Protein AF-A0A6N7RLM6-F1 (afdb_monomer)

Secondary structure (DSSP, 8-state):
--------EEEEHHHHHHHHHHHHHHTTSSSHHHHHT-EEE-TTT--EEEHHHHHHHHT---HHHHHHHGGGB-HHHHTT-SS---BTTTTS--SEEEEPTTS-EEEEPEEE---SS-----

Radius of gyration: 14.58 Å; Cα contacts (8 Å, |Δi|>4): 203; chains: 1; bounding box: 33×39×41 Å

Organism: NCBI:txid2690837

Structure (mmCIF, N/CA/C/O backbone):
data_AF-A0A6N7RLM6-F1
#
_entry.id   AF-A0A6N7RLM6-F1
#
loop_
_atom_site.group_PDB
_atom_site.id
_atom_site.type_symbol
_atom_site.label_atom_id
_atom_site.label_alt_id
_atom_site.label_comp_id
_atom_site.label_asym_id
_atom_site.label_entity_id
_atom_site.label_seq_id
_atom_site.pdbx_PDB_ins_code
_atom_site.Cartn_x
_atom_site.Cartn_y
_atom_site.Cartn_z
_atom_site.occupancy
_atom_site.B_iso_or_equiv
_atom_site.auth_seq_id
_atom_site.auth_comp_id
_atom_site.auth_asym_id
_atom_site.auth_atom_id
_atom_site.pdbx_PDB_model_num
ATOM 1 N N . MET A 1 1 ? -12.067 2.270 27.642 1.00 35.03 1 MET A N 1
ATOM 2 C CA . MET A 1 1 ? -11.104 1.624 26.729 1.00 35.03 1 MET A CA 1
ATOM 3 C C . MET A 1 1 ? -10.679 2.687 25.735 1.00 35.03 1 MET A C 1
ATOM 5 O O . MET A 1 1 ? -11.385 2.919 24.766 1.00 35.03 1 MET A O 1
ATOM 9 N N . THR A 1 2 ? -9.630 3.445 26.053 1.00 37.97 2 THR A N 1
ATOM 10 C CA . THR A 1 2 ? -9.059 4.419 25.120 1.00 37.97 2 THR A CA 1
ATOM 11 C C . THR A 1 2 ? -8.304 3.615 24.074 1.00 37.97 2 THR A C 1
ATOM 13 O O . THR A 1 2 ? -7.228 3.096 24.360 1.00 37.97 2 THR A O 1
ATOM 16 N N . LEU A 1 3 ? -8.909 3.429 22.900 1.00 40.75 3 LEU A N 1
ATOM 17 C CA . LEU A 1 3 ? -8.145 3.132 21.696 1.00 40.75 3 LEU A CA 1
ATOM 18 C C . LEU A 1 3 ? -7.178 4.304 21.560 1.00 40.75 3 LEU A C 1
ATOM 20 O O . LEU A 1 3 ? -7.600 5.407 21.226 1.00 40.75 3 LEU A O 1
ATOM 24 N N . SER A 1 4 ? -5.927 4.100 21.965 1.00 41.00 4 SER A N 1
ATOM 25 C CA . SER A 1 4 ? -4.852 5.025 21.649 1.00 41.00 4 SER A CA 1
ATOM 26 C C . SER A 1 4 ? -4.825 5.095 20.133 1.00 41.00 4 SER A C 1
ATOM 28 O O . SER A 1 4 ? -4.393 4.152 19.477 1.00 41.00 4 SER A O 1
ATOM 30 N N . GLU A 1 5 ? -5.406 6.153 19.580 1.00 46.72 5 GLU A N 1
ATOM 31 C CA . GLU A 1 5 ? -5.276 6.499 18.176 1.00 46.72 5 GLU A CA 1
ATOM 32 C C . GLU A 1 5 ? -3.792 6.792 17.967 1.00 46.72 5 GLU A 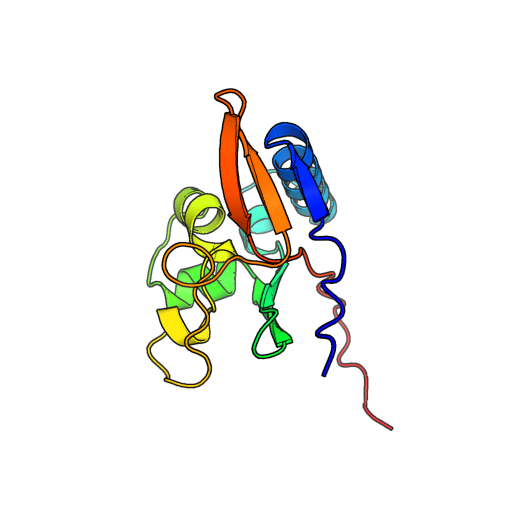C 1
ATOM 34 O O . GLU A 1 5 ? -3.326 7.911 18.178 1.00 46.72 5 GLU A O 1
ATOM 39 N N . GLU A 1 6 ? -3.019 5.750 17.660 1.00 50.03 6 GLU A N 1
ATOM 40 C CA . GLU A 1 6 ? -1.652 5.909 17.191 1.00 50.03 6 GLU A CA 1
ATOM 41 C C . GLU A 1 6 ? -1.702 6.928 16.045 1.00 50.03 6 GLU A C 1
ATOM 43 O O . GLU A 1 6 ? -2.568 6.815 15.166 1.00 50.03 6 GLU A O 1
ATOM 48 N N . PRO A 1 7 ? -0.865 7.980 16.082 1.00 51.41 7 PRO A N 1
ATOM 49 C CA . PRO A 1 7 ? -0.950 9.055 15.112 1.00 51.41 7 PRO A CA 1
ATOM 50 C C . PRO A 1 7 ? -0.763 8.455 13.722 1.00 5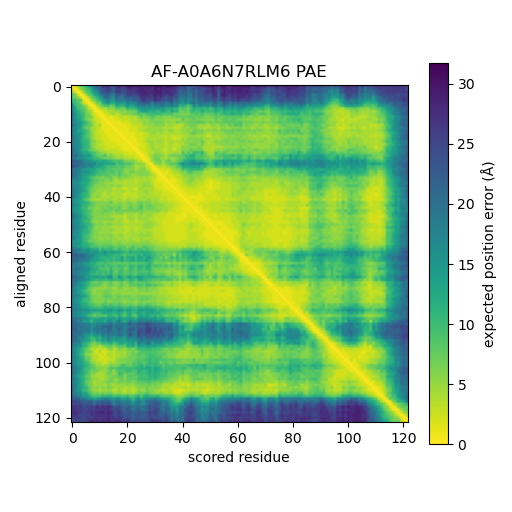1.41 7 PRO A C 1
ATOM 52 O O . PRO A 1 7 ? 0.307 7.942 13.392 1.00 51.41 7 PRO A O 1
ATOM 55 N N . ARG A 1 8 ? -1.831 8.491 12.918 1.00 64.69 8 ARG A N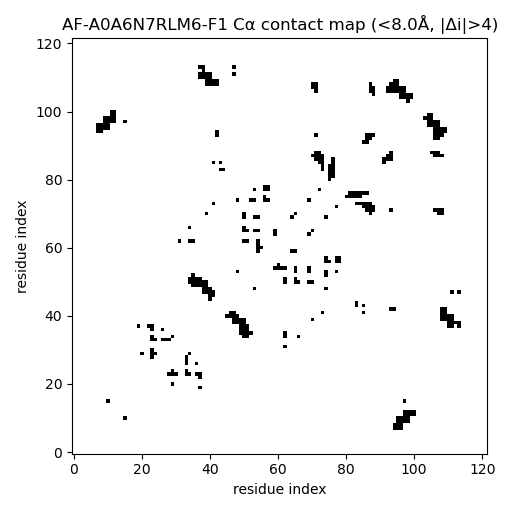 1
ATOM 56 C CA . ARG A 1 8 ? -1.797 8.007 11.538 1.00 64.69 8 ARG A CA 1
ATOM 57 C C . ARG A 1 8 ? -0.678 8.731 10.819 1.00 64.69 8 ARG A C 1
ATOM 59 O O . ARG A 1 8 ? -0.631 9.961 10.821 1.00 64.69 8 ARG A O 1
ATOM 66 N N . LYS A 1 9 ? 0.220 7.968 10.209 1.00 71.94 9 LYS A N 1
ATOM 67 C CA . LYS A 1 9 ? 1.357 8.549 9.509 1.00 71.94 9 LYS A CA 1
ATOM 68 C C . LYS A 1 9 ? 0.840 9.220 8.241 1.00 71.94 9 LYS A C 1
ATOM 70 O O . LYS A 1 9 ? 0.338 8.554 7.331 1.00 71.94 9 LYS A O 1
ATOM 75 N N . GLU A 1 10 ? 0.885 10.546 8.222 1.00 77.50 10 GLU A N 1
ATOM 76 C CA . GLU A 1 10 ? 0.511 11.344 7.060 1.00 77.50 10 GLU A CA 1
ATOM 77 C C . GLU A 1 10 ? 1.729 11.498 6.149 1.00 77.50 10 GLU A C 1
ATOM 79 O O . GLU A 1 10 ? 2.801 11.905 6.589 1.00 77.50 10 GLU A O 1
ATOM 84 N N . TYR A 1 11 ? 1.548 11.164 4.877 1.00 74.44 11 TYR A N 1
ATOM 85 C CA . TYR A 1 11 ? 2.522 11.402 3.821 1.00 74.44 11 TYR A CA 1
ATOM 86 C C . TYR A 1 11 ? 1.864 12.243 2.740 1.00 74.44 11 TYR A C 1
ATOM 88 O O . TYR A 1 11 ? 0.708 12.015 2.375 1.00 74.44 11 TYR A O 1
ATOM 96 N N . THR A 1 12 ? 2.597 13.178 2.153 1.00 81.06 12 THR A N 1
ATOM 97 C CA . THR A 1 12 ? 2.187 13.708 0.852 1.00 81.06 12 THR A CA 1
ATOM 98 C C . THR A 1 12 ? 2.281 12.607 -0.207 1.00 81.06 12 THR A C 1
ATOM 100 O O . THR A 1 12 ? 3.053 11.652 -0.081 1.00 81.06 12 THR A O 1
ATOM 103 N N . ILE A 1 13 ? 1.508 12.724 -1.289 1.00 71.88 13 ILE A N 1
ATOM 104 C CA . ILE A 1 13 ? 1.623 11.786 -2.415 1.00 71.88 13 ILE A CA 1
ATOM 105 C C . ILE A 1 13 ? 3.044 11.743 -2.992 1.00 71.88 13 ILE A C 1
ATOM 107 O O . ILE A 1 13 ? 3.466 10.700 -3.491 1.00 71.88 13 ILE A O 1
ATOM 111 N N . ASP A 1 14 ? 3.789 12.848 -2.908 1.00 73.75 14 ASP A N 1
ATOM 112 C CA . ASP A 1 14 ? 5.171 12.906 -3.373 1.00 73.75 14 ASP A CA 1
ATOM 113 C C . ASP A 1 14 ? 6.098 12.089 -2.465 1.00 73.75 14 ASP A C 1
ATOM 115 O O . ASP A 1 14 ? 6.845 11.250 -2.962 1.00 73.75 14 ASP A O 1
ATOM 119 N N . GLU A 1 15 ? 5.958 12.213 -1.141 1.00 80.19 15 GLU A N 1
ATOM 120 C CA . GLU A 1 15 ? 6.708 11.405 -0.170 1.00 80.19 15 GLU A CA 1
ATOM 121 C C . GLU A 1 15 ? 6.363 9.917 -0.260 1.00 80.19 15 GLU A C 1
ATOM 123 O O . GLU A 1 15 ? 7.259 9.074 -0.278 1.00 80.19 15 GLU A O 1
ATOM 128 N N . CYS A 1 16 ? 5.076 9.578 -0.383 1.00 76.25 16 CYS A N 1
ATOM 129 C CA . CYS A 1 16 ? 4.644 8.193 -0.556 1.00 76.25 16 CYS A CA 1
ATOM 130 C C . CYS A 1 16 ? 5.238 7.590 -1.840 1.00 76.25 16 CYS A C 1
ATOM 132 O O . CYS A 1 16 ? 5.770 6.479 -1.829 1.00 76.25 16 CYS A O 1
ATOM 134 N N . ARG A 1 17 ? 5.232 8.349 -2.945 1.00 74.62 17 ARG A N 1
ATOM 135 C CA . ARG A 1 17 ? 5.871 7.942 -4.204 1.00 74.62 17 ARG A CA 1
ATOM 136 C C . ARG A 1 17 ? 7.389 7.869 -4.096 1.00 74.62 17 ARG A C 1
ATOM 138 O O . ARG A 1 17 ? 7.983 7.008 -4.740 1.00 74.62 17 ARG A O 1
ATOM 145 N N . ALA A 1 18 ? 8.024 8.760 -3.343 1.00 78.38 18 ALA A N 1
ATOM 146 C CA . ALA A 1 18 ? 9.463 8.750 -3.130 1.00 78.38 18 ALA A CA 1
ATOM 147 C C . ALA A 1 18 ? 9.891 7.508 -2.340 1.00 78.38 18 ALA A C 1
ATOM 149 O O . ALA A 1 18 ? 10.825 6.829 -2.762 1.00 78.38 18 ALA A O 1
ATOM 150 N N . GLU A 1 19 ? 9.169 7.157 -1.273 1.00 79.25 19 GLU A N 1
ATOM 151 C CA . GLU A 1 19 ? 9.410 5.936 -0.495 1.00 79.25 19 GLU A CA 1
ATOM 152 C C . GLU A 1 19 ? 9.167 4.685 -1.349 1.00 79.25 19 GLU A C 1
ATOM 154 O O . GLU A 1 19 ? 10.016 3.798 -1.419 1.00 79.25 19 GLU A O 1
ATOM 159 N N . PHE A 1 20 ? 8.067 4.656 -2.106 1.00 77.06 20 PHE A N 1
ATOM 160 C CA . PHE A 1 20 ? 7.775 3.575 -3.046 1.00 77.06 20 PHE A CA 1
ATOM 161 C C . PHE A 1 20 ? 8.907 3.371 -4.065 1.00 77.06 20 PHE A C 1
ATOM 163 O O . PHE A 1 20 ? 9.402 2.261 -4.265 1.00 77.06 20 PHE A O 1
ATOM 170 N N . LYS A 1 21 ? 9.367 4.461 -4.693 1.00 75.50 21 LYS A N 1
ATOM 171 C CA . LYS A 1 21 ? 10.482 4.444 -5.652 1.00 75.50 21 LYS A CA 1
ATOM 172 C C . LYS A 1 21 ? 11.797 4.043 -4.993 1.00 75.50 21 LYS A C 1
ATOM 174 O O . LYS A 1 21 ? 12.589 3.345 -5.620 1.00 75.50 21 LYS A O 1
ATOM 179 N N . ARG A 1 22 ? 12.045 4.481 -3.757 1.00 80.06 22 ARG A N 1
ATOM 180 C CA . ARG A 1 22 ? 13.231 4.106 -2.984 1.00 80.06 22 ARG A CA 1
ATOM 181 C C . ARG A 1 22 ? 13.255 2.601 -2.735 1.00 80.06 22 ARG A C 1
ATOM 183 O O . ARG A 1 22 ? 14.282 1.992 -2.996 1.00 80.06 22 ARG A O 1
ATOM 190 N N . ARG A 1 23 ? 12.128 2.010 -2.329 1.00 79.62 23 ARG A N 1
ATOM 191 C CA . ARG A 1 23 ? 11.974 0.558 -2.140 1.00 79.62 23 ARG A CA 1
ATOM 192 C C . ARG A 1 23 ? 12.170 -0.212 -3.443 1.00 79.62 23 ARG A C 1
ATOM 194 O O . ARG A 1 23 ? 12.933 -1.165 -3.473 1.00 79.62 23 ARG A O 1
ATOM 201 N N . CYS A 1 24 ? 11.589 0.254 -4.548 1.00 75.12 24 CYS A N 1
ATOM 202 C CA . CYS A 1 24 ? 11.859 -0.337 -5.865 1.00 75.12 24 CYS A CA 1
ATOM 203 C C . CYS A 1 24 ? 13.361 -0.295 -6.204 1.00 75.12 24 CYS A C 1
ATOM 205 O O . CYS A 1 24 ? 13.933 -1.277 -6.665 1.00 75.12 24 CYS A O 1
ATOM 207 N N . LYS A 1 25 ? 14.023 0.839 -5.942 1.00 73.94 25 LYS A N 1
ATOM 208 C CA . LYS A 1 25 ? 15.458 1.007 -6.198 1.00 73.94 25 LYS A CA 1
ATOM 209 C C . LYS A 1 25 ? 16.329 0.118 -5.303 1.00 73.94 25 LYS A C 1
ATOM 211 O O . LYS A 1 25 ? 17.385 -0.306 -5.761 1.00 73.94 25 LYS A O 1
ATOM 216 N N . ASP A 1 26 ? 15.891 -0.170 -4.079 1.00 76.25 26 ASP A N 1
ATOM 217 C CA . ASP A 1 26 ? 16.535 -1.134 -3.178 1.00 76.25 26 ASP A CA 1
ATOM 218 C C . ASP A 1 26 ? 16.565 -2.542 -3.798 1.00 76.25 26 ASP A C 1
ATOM 220 O O . ASP A 1 26 ? 17.594 -3.209 -3.801 1.00 76.25 26 ASP A O 1
ATOM 224 N N . HIS A 1 27 ? 15.494 -2.915 -4.506 1.00 70.38 27 HIS A N 1
ATOM 225 C CA . HIS A 1 27 ? 15.419 -4.130 -5.325 1.00 70.38 27 HIS A CA 1
ATOM 226 C C . HIS A 1 27 ? 16.138 -4.028 -6.688 1.00 70.38 27 HIS A C 1
ATOM 228 O O . HIS A 1 27 ? 15.933 -4.863 -7.568 1.00 70.38 27 HIS A O 1
ATOM 234 N N . GLY A 1 28 ? 16.985 -3.016 -6.894 1.00 63.66 28 GLY A N 1
ATOM 235 C CA . GLY A 1 28 ? 17.924 -2.941 -8.015 1.00 63.66 28 GLY A CA 1
ATOM 236 C C . GLY A 1 28 ? 17.470 -2.144 -9.243 1.00 63.66 28 GLY A C 1
ATOM 237 O O . GLY A 1 28 ? 18.321 -1.814 -10.072 1.00 63.66 28 GLY A O 1
ATOM 238 N N . SER A 1 29 ? 16.188 -1.779 -9.398 1.00 71.31 29 SER A N 1
ATOM 239 C CA . SER A 1 29 ? 15.716 -0.939 -10.519 1.00 71.31 29 SER A CA 1
ATOM 240 C C . SER A 1 29 ? 14.304 -0.362 -10.335 1.00 71.31 29 SER A C 1
ATOM 242 O O . SER A 1 29 ? 13.521 -0.797 -9.507 1.00 71.31 29 SER A O 1
ATOM 244 N N . LEU A 1 30 ? 13.933 0.631 -11.151 1.00 68.88 30 LEU A N 1
ATOM 245 C CA . LEU A 1 30 ? 12.542 1.101 -11.288 1.00 68.88 30 LEU A CA 1
ATOM 246 C C . LEU A 1 30 ? 11.831 0.335 -12.418 1.00 68.88 30 LEU A C 1
ATOM 248 O O . LEU A 1 30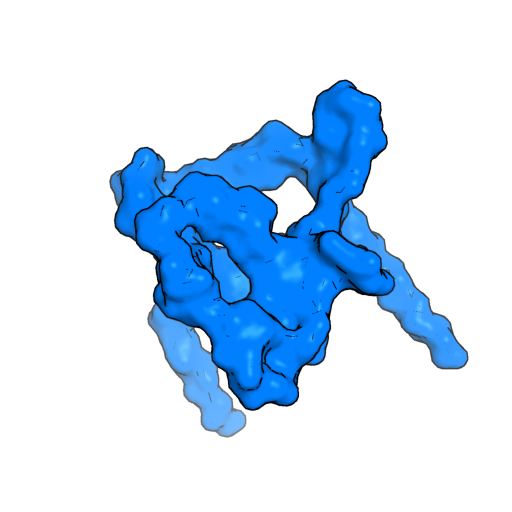 ? 11.310 0.940 -13.353 1.00 68.88 30 LEU A O 1
ATOM 252 N N . ASN A 1 31 ? 11.881 -0.997 -12.376 1.00 73.81 31 ASN A N 1
ATOM 253 C CA . ASN A 1 31 ? 11.214 -1.864 -13.347 1.00 73.81 31 ASN A CA 1
ATOM 254 C C . ASN A 1 31 ? 10.005 -2.571 -12.705 1.00 73.81 31 ASN A C 1
ATOM 256 O O . ASN A 1 31 ? 9.788 -2.497 -11.497 1.00 73.81 31 ASN A O 1
ATOM 260 N N . ILE A 1 32 ? 9.197 -3.238 -13.531 1.00 69.69 32 ILE A N 1
ATOM 261 C CA . ILE A 1 32 ? 8.001 -3.967 -13.081 1.00 69.69 32 ILE A CA 1
ATOM 262 C C . ILE A 1 32 ? 8.349 -5.061 -12.061 1.00 69.69 32 ILE A C 1
ATOM 264 O O . ILE A 1 32 ? 7.580 -5.286 -11.129 1.00 69.69 32 ILE A O 1
ATOM 268 N N . ASP A 1 33 ? 9.507 -5.698 -12.211 1.00 74.81 33 ASP A N 1
ATOM 269 C CA . ASP A 1 33 ? 9.969 -6.756 -11.315 1.00 74.81 33 ASP A CA 1
ATOM 270 C C . ASP A 1 33 ? 10.177 -6.209 -9.895 1.00 74.81 33 ASP A C 1
ATOM 272 O O . ASP A 1 33 ? 9.494 -6.619 -8.963 1.00 74.81 33 ASP A O 1
ATOM 276 N N . SER A 1 34 ? 10.974 -5.149 -9.751 1.00 78.06 34 SER A N 1
ATOM 277 C CA . SER A 1 34 ? 11.227 -4.465 -8.481 1.00 78.06 34 SER A CA 1
ATOM 278 C C . SER A 1 34 ? 9.971 -3.835 -7.866 1.00 78.06 34 SER A C 1
ATOM 280 O O . SER A 1 34 ? 9.832 -3.823 -6.646 1.00 78.06 34 SER A O 1
ATOM 282 N N . ILE A 1 35 ? 9.033 -3.339 -8.686 1.00 77.31 35 ILE A N 1
ATOM 283 C CA . ILE A 1 35 ? 7.721 -2.856 -8.214 1.00 77.31 35 ILE A CA 1
ATOM 284 C C . ILE A 1 35 ? 6.922 -4.008 -7.594 1.00 77.31 35 ILE A C 1
ATOM 286 O O . ILE A 1 35 ? 6.310 -3.840 -6.541 1.00 77.31 35 ILE A O 1
ATOM 290 N N . SER A 1 36 ? 6.953 -5.185 -8.219 1.00 80.12 36 SER A N 1
ATOM 291 C CA . SER A 1 36 ? 6.252 -6.379 -7.736 1.00 80.12 36 SER A CA 1
ATOM 292 C C . SER A 1 36 ? 6.847 -6.928 -6.438 1.00 80.12 36 SER A C 1
ATOM 294 O O . SER A 1 36 ? 6.157 -7.653 -5.729 1.00 80.12 36 SER A O 1
ATOM 296 N N . GLN A 1 37 ? 8.088 -6.564 -6.100 1.00 83.00 37 GLN A N 1
ATOM 297 C CA . GLN A 1 37 ? 8.757 -6.948 -4.852 1.00 83.00 37 GLN A CA 1
ATOM 298 C C . GLN A 1 37 ? 8.443 -6.022 -3.667 1.00 83.00 37 GLN A C 1
ATOM 300 O O . GLN A 1 37 ? 8.766 -6.362 -2.531 1.00 83.00 37 GLN A O 1
ATOM 305 N N . VAL A 1 38 ? 7.794 -4.871 -3.887 1.00 82.88 38 VAL A N 1
ATOM 306 C CA . VAL A 1 38 ? 7.452 -3.952 -2.791 1.00 82.88 38 VAL A CA 1
ATOM 307 C C . VAL A 1 38 ? 6.423 -4.607 -1.869 1.00 82.88 38 VAL A C 1
ATOM 309 O O . VAL A 1 38 ? 5.342 -4.996 -2.317 1.00 82.88 38 VAL A O 1
ATOM 312 N N . ALA A 1 39 ? 6.760 -4.710 -0.582 1.00 85.94 39 ALA A N 1
ATOM 313 C CA . ALA A 1 39 ? 5.931 -5.344 0.434 1.00 85.94 39 ALA A CA 1
ATOM 314 C C . ALA A 1 39 ? 5.112 -4.347 1.259 1.00 85.94 39 ALA A C 1
ATOM 316 O O . ALA A 1 39 ? 5.550 -3.235 1.567 1.00 85.94 39 ALA A O 1
ATOM 317 N N . PHE A 1 40 ? 3.925 -4.794 1.655 1.00 83.56 40 PHE A N 1
ATOM 318 C CA . PHE A 1 40 ? 2.969 -4.062 2.474 1.00 83.56 40 PHE A CA 1
ATOM 319 C C . PHE A 1 40 ? 2.444 -4.956 3.588 1.00 83.56 40 PHE A C 1
ATOM 321 O O . PHE A 1 40 ? 2.320 -6.170 3.419 1.00 83.56 40 PHE A O 1
ATOM 328 N N . LYS A 1 41 ? 2.110 -4.346 4.726 1.00 85.25 41 LYS A N 1
ATOM 329 C CA . LYS A 1 41 ? 1.534 -5.046 5.874 1.00 85.25 41 LYS A CA 1
ATOM 330 C C . LYS A 1 41 ? 0.067 -4.685 6.044 1.00 85.25 41 LYS A C 1
ATOM 332 O O . LYS A 1 41 ? -0.282 -3.517 6.210 1.00 85.25 41 LYS A O 1
ATOM 337 N N . CYS A 1 42 ? -0.795 -5.697 6.079 1.00 83.56 42 CYS A N 1
ATOM 338 C CA . CYS A 1 42 ? -2.181 -5.503 6.471 1.00 83.56 42 CYS A CA 1
ATOM 339 C C . CYS A 1 42 ? -2.254 -5.191 7.980 1.00 83.56 42 CYS A C 1
ATOM 341 O O . CYS A 1 42 ? -1.831 -6.022 8.784 1.00 83.56 42 CYS A O 1
ATOM 343 N N . PRO A 1 43 ? -2.830 -4.054 8.400 1.00 77.44 43 PRO A N 1
ATOM 344 C CA . PRO A 1 43 ? -2.937 -3.694 9.818 1.00 77.44 43 PRO A CA 1
ATOM 345 C C . PRO A 1 43 ? -3.927 -4.574 10.598 1.00 77.44 43 PRO A C 1
ATOM 347 O O . PRO A 1 43 ? -3.853 -4.644 11.817 1.00 77.44 43 PRO A O 1
ATOM 350 N N . ALA A 1 44 ? -4.858 -5.244 9.911 1.00 79.69 44 ALA A N 1
ATOM 351 C CA . ALA A 1 44 ? -5.924 -6.012 10.554 1.00 79.69 44 ALA A CA 1
ATOM 352 C C . ALA A 1 44 ? -5.527 -7.445 10.895 1.00 79.69 44 ALA A C 1
ATOM 354 O O . ALA A 1 44 ? -5.798 -7.922 11.989 1.00 79.69 44 ALA A O 1
ATOM 355 N N . CYS A 1 45 ? -4.911 -8.138 9.937 1.00 82.56 45 CYS A N 1
ATOM 356 C CA . CYS A 1 45 ? -4.491 -9.528 10.102 1.00 82.56 45 CYS A CA 1
ATOM 357 C C . CYS A 1 45 ? -2.972 -9.677 10.228 1.00 82.56 45 CYS A C 1
ATOM 359 O O . CYS A 1 45 ? -2.488 -10.781 10.438 1.00 82.56 45 CYS A O 1
ATOM 361 N N . GLY A 1 46 ? -2.206 -8.593 10.067 1.00 81.94 46 GLY A N 1
ATOM 362 C CA . GLY A 1 46 ? -0.746 -8.618 10.127 1.00 81.94 46 GLY A CA 1
ATOM 363 C C . GLY A 1 46 ? -0.064 -9.223 8.899 1.00 81.94 46 GLY A C 1
ATOM 364 O O . GLY A 1 46 ? 1.162 -9.185 8.840 1.00 81.94 46 GLY A O 1
ATOM 365 N N . THR A 1 47 ? -0.819 -9.745 7.923 1.00 85.94 47 THR A N 1
ATOM 366 C CA . THR A 1 47 ? -0.266 -10.381 6.718 1.00 85.94 47 THR A CA 1
ATOM 367 C C . THR A 1 47 ? 0.629 -9.406 5.966 1.00 85.94 47 THR A C 1
ATOM 369 O O . THR A 1 47 ? 0.177 -8.335 5.550 1.00 85.94 47 THR A O 1
ATOM 372 N N . VAL A 1 48 ? 1.883 -9.804 5.772 1.00 88.50 48 VAL A N 1
ATOM 373 C CA . VAL A 1 48 ? 2.830 -9.128 4.889 1.00 88.50 48 VAL A CA 1
ATOM 374 C C . VAL A 1 48 ? 2.772 -9.809 3.532 1.00 88.50 48 VAL A C 1
ATOM 376 O O . VAL A 1 48 ? 2.862 -11.030 3.450 1.00 88.50 48 VAL A O 1
ATOM 379 N N . TYR A 1 49 ? 2.596 -9.026 2.480 1.00 85.25 49 TYR A N 1
ATOM 380 C CA . TYR A 1 49 ? 2.540 -9.519 1.109 1.00 85.25 49 TYR A CA 1
ATOM 381 C C . TYR A 1 49 ? 3.152 -8.487 0.172 1.00 85.25 49 TYR A C 1
ATOM 383 O O . TYR A 1 49 ? 3.173 -7.291 0.479 1.00 85.25 49 TYR A O 1
ATOM 391 N N . THR A 1 50 ? 3.650 -8.930 -0.975 1.00 87.25 50 THR A N 1
ATOM 392 C CA . THR A 1 50 ? 4.101 -8.014 -2.017 1.00 87.25 50 THR A CA 1
ATOM 393 C C . THR A 1 50 ? 3.002 -7.635 -2.980 1.00 87.25 50 THR A C 1
ATOM 395 O O . THR A 1 50 ? 1.974 -8.301 -3.105 1.00 87.25 50 THR A O 1
ATOM 398 N N . LEU A 1 51 ? 3.244 -6.546 -3.704 1.00 81.94 51 LEU A N 1
ATOM 399 C CA . LEU A 1 51 ? 2.424 -6.172 -4.843 1.00 81.94 51 LEU A CA 1
ATOM 400 C C . LEU A 1 51 ? 2.276 -7.318 -5.846 1.00 81.94 51 LEU A C 1
ATOM 402 O O . LEU A 1 51 ? 1.172 -7.522 -6.328 1.00 81.94 51 LEU A O 1
ATOM 406 N N . GLY A 1 52 ? 3.330 -8.091 -6.119 1.00 83.88 52 GLY A N 1
ATOM 407 C CA . GLY A 1 52 ? 3.251 -9.276 -6.978 1.00 83.88 52 GLY A CA 1
ATOM 408 C C . GLY A 1 52 ? 2.255 -10.313 -6.456 1.00 83.88 52 GLY A C 1
ATOM 409 O O . GLY A 1 52 ? 1.328 -10.674 -7.170 1.00 83.88 52 GLY A O 1
ATOM 410 N N . GLU A 1 53 ? 2.367 -10.698 -5.182 1.00 85.81 53 GLU A N 1
ATOM 411 C CA . GLU A 1 53 ? 1.446 -11.661 -4.555 1.00 85.81 53 GLU A CA 1
ATOM 412 C C . GLU A 1 53 ? -0.003 -11.145 -4.567 1.00 85.81 53 GLU A C 1
ATOM 414 O O . GLU A 1 53 ? -0.950 -11.893 -4.817 1.00 85.81 53 GLU A O 1
ATOM 419 N N . TRP A 1 54 ? -0.192 -9.842 -4.344 1.00 86.50 54 TRP A N 1
ATOM 420 C CA . TRP A 1 54 ? -1.506 -9.215 -4.452 1.00 86.50 54 TRP A CA 1
ATOM 421 C C . TRP A 1 54 ? -2.037 -9.216 -5.888 1.00 86.50 54 TRP A C 1
ATOM 423 O O . TRP A 1 54 ? -3.219 -9.463 -6.100 1.00 86.50 54 TRP A O 1
ATOM 433 N N . ALA A 1 55 ? -1.177 -8.954 -6.874 1.00 84.12 55 ALA A N 1
ATOM 434 C CA . ALA A 1 55 ? -1.511 -8.950 -8.294 1.00 84.12 55 ALA A CA 1
ATOM 435 C C . ALA A 1 55 ? -1.985 -10.328 -8.762 1.00 84.12 55 ALA A C 1
ATOM 437 O O . ALA A 1 55 ? -3.003 -10.431 -9.447 1.00 84.12 55 ALA A O 1
ATOM 438 N N . GLU A 1 56 ? -1.280 -11.377 -8.333 1.00 85.94 56 GLU A N 1
ATOM 439 C CA . GLU A 1 56 ? -1.656 -12.769 -8.567 1.00 85.94 56 GLU A CA 1
ATOM 440 C C . GLU A 1 56 ? -3.016 -13.084 -7.934 1.00 85.94 56 GLU A C 1
ATOM 442 O O . GLU A 1 56 ? -3.900 -13.614 -8.605 1.00 85.94 56 GLU A O 1
ATOM 447 N N . ALA A 1 57 ? -3.232 -12.677 -6.678 1.00 85.31 57 ALA A N 1
ATOM 448 C CA . ALA A 1 57 ? -4.518 -12.838 -5.998 1.00 85.31 57 ALA A CA 1
ATOM 449 C C . ALA A 1 57 ? -5.662 -12.054 -6.670 1.00 85.31 57 ALA A C 1
ATOM 451 O O . ALA A 1 57 ? -6.804 -12.509 -6.668 1.00 85.31 57 ALA A O 1
ATOM 452 N N . ALA A 1 58 ? -5.363 -10.889 -7.248 1.00 83.00 58 ALA A N 1
ATOM 453 C CA . ALA A 1 58 ? -6.309 -10.042 -7.972 1.00 83.00 58 ALA A CA 1
ATOM 454 C C . ALA A 1 58 ? -6.565 -10.499 -9.416 1.00 83.00 58 ALA A C 1
ATOM 456 O O . ALA A 1 58 ? -7.439 -9.938 -10.081 1.00 83.00 58 ALA A O 1
ATOM 457 N N . GLY A 1 59 ? -5.777 -11.447 -9.937 1.00 83.75 59 GLY A N 1
ATOM 458 C CA . GLY A 1 59 ? -5.789 -11.808 -11.355 1.00 83.75 59 GLY A CA 1
ATOM 459 C C . GLY A 1 59 ? -5.449 -10.629 -12.277 1.00 83.75 59 GLY A C 1
ATOM 460 O O . GLY A 1 59 ? -6.034 -10.504 -13.351 1.00 83.75 59 GLY A O 1
ATOM 461 N N . CYS A 1 60 ? -4.566 -9.724 -11.841 1.00 78.50 60 CYS A N 1
ATOM 462 C CA . CYS A 1 60 ? -4.202 -8.508 -12.569 1.00 78.50 60 CYS A CA 1
ATOM 463 C C . CYS A 1 60 ? -2.716 -8.502 -12.944 1.00 78.50 60 CYS A C 1
ATOM 465 O O . CYS A 1 60 ? -1.863 -8.355 -12.081 1.00 78.50 60 CYS A O 1
ATOM 467 N N . ASP A 1 61 ? -2.385 -8.505 -14.236 1.00 70.88 61 ASP A N 1
ATOM 468 C CA . ASP A 1 61 ? -0.984 -8.505 -14.702 1.00 70.88 61 ASP A CA 1
ATOM 469 C C . ASP A 1 61 ? -0.301 -7.121 -14.659 1.00 70.88 61 ASP A C 1
ATOM 471 O O . ASP A 1 61 ? 0.886 -6.973 -14.957 1.00 70.88 61 ASP A O 1
ATOM 475 N N . LYS A 1 62 ? -1.052 -6.056 -14.347 1.00 68.62 62 LYS A N 1
ATOM 476 C CA . LYS A 1 62 ? -0.567 -4.669 -14.431 1.00 68.62 62 LYS A CA 1
ATOM 477 C C . LYS A 1 62 ? -0.129 -4.147 -13.071 1.00 68.62 62 LYS A C 1
ATOM 479 O O . LYS A 1 62 ? -0.934 -3.621 -12.307 1.00 68.62 62 LYS A O 1
ATOM 484 N N . THR A 1 63 ? 1.179 -4.126 -12.850 1.00 64.50 63 THR A N 1
ATOM 485 C CA . THR A 1 63 ? 1.836 -3.536 -11.669 1.00 64.50 63 THR A CA 1
ATOM 486 C C . THR A 1 63 ? 1.433 -2.089 -11.385 1.00 64.50 63 THR A C 1
ATOM 488 O O . THR A 1 63 ? 1.395 -1.673 -10.234 1.00 64.50 63 THR A O 1
ATOM 491 N N . GLY A 1 64 ? 1.094 -1.305 -12.414 1.00 63.81 64 GLY A N 1
ATOM 492 C CA . GLY A 1 64 ? 0.588 0.059 -12.232 1.00 63.81 64 GLY A CA 1
ATOM 493 C C . GLY A 1 64 ? -0.799 0.118 -11.583 1.00 63.81 64 GLY A C 1
ATOM 494 O O . GLY A 1 64 ? -1.060 1.025 -10.802 1.00 63.81 64 GLY A O 1
ATOM 495 N N . VAL A 1 65 ? -1.674 -0.849 -11.869 1.00 67.12 65 VAL A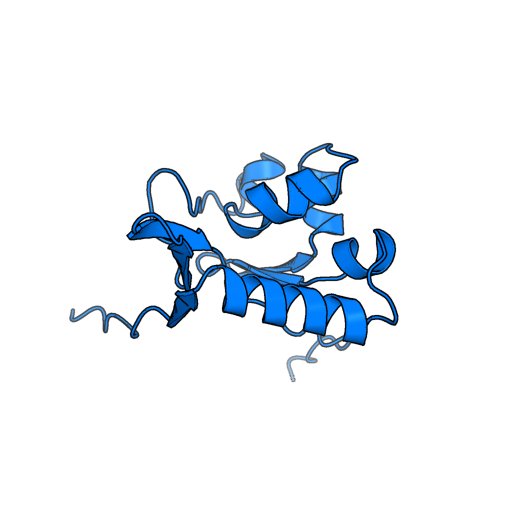 N 1
ATOM 496 C CA . VAL A 1 65 ? -2.980 -0.982 -11.197 1.00 67.12 65 VAL A CA 1
ATOM 497 C C . VAL A 1 65 ? -2.754 -1.478 -9.774 1.00 67.12 65 VAL A C 1
ATOM 499 O O . VAL A 1 65 ? -3.241 -0.891 -8.821 1.00 67.12 65 VAL A O 1
ATOM 502 N N . VAL A 1 66 ? -1.889 -2.477 -9.627 1.00 66.12 66 VAL A N 1
ATOM 503 C CA . VAL A 1 66 ? -1.493 -3.064 -8.345 1.00 66.12 66 VAL A CA 1
ATOM 504 C C . VAL A 1 66 ? -0.879 -2.033 -7.390 1.00 66.12 66 VAL A C 1
ATOM 506 O O . VAL A 1 66 ? -1.178 -2.050 -6.207 1.00 66.12 66 VAL A O 1
ATOM 509 N N . ALA A 1 67 ? -0.063 -1.093 -7.866 1.00 65.25 67 ALA A N 1
ATOM 510 C CA . ALA A 1 67 ? 0.512 -0.055 -7.010 1.00 65.25 67 ALA A CA 1
ATOM 511 C C . ALA A 1 67 ? -0.512 1.008 -6.564 1.00 65.25 67 ALA A C 1
ATOM 513 O O . ALA A 1 67 ? -0.301 1.652 -5.540 1.00 65.25 67 ALA A O 1
ATOM 514 N N . ASN A 1 68 ? -1.596 1.208 -7.324 1.00 65.56 68 ASN A N 1
ATOM 515 C CA . ASN A 1 68 ? -2.647 2.171 -6.982 1.00 65.56 68 ASN A CA 1
ATOM 516 C C . ASN A 1 68 ? -3.759 1.541 -6.126 1.00 65.56 68 ASN A C 1
ATOM 518 O O . ASN A 1 68 ? -4.201 2.165 -5.167 1.00 65.56 68 ASN A O 1
ATOM 522 N N . ASP A 1 69 ? -4.175 0.311 -6.436 1.00 66.56 69 ASP A N 1
ATOM 523 C CA . ASP A 1 69 ? -5.268 -0.399 -5.758 1.00 66.56 69 ASP A CA 1
ATOM 524 C C . ASP A 1 69 ? -4.771 -1.407 -4.708 1.00 66.56 69 ASP A C 1
ATOM 526 O O . ASP A 1 69 ? -5.396 -1.599 -3.666 1.00 66.56 69 ASP A O 1
ATOM 530 N N . GLY A 1 70 ? -3.620 -2.038 -4.926 1.00 66.19 70 GLY A N 1
ATOM 531 C CA . GLY A 1 70 ? -3.134 -3.158 -4.116 1.00 66.19 70 GLY A CA 1
ATOM 532 C C . GLY A 1 70 ? -2.791 -2.883 -2.652 1.00 66.19 70 GLY A C 1
ATOM 533 O O . GLY A 1 70 ? -3.167 -3.686 -1.792 1.00 66.19 70 GLY A O 1
ATOM 534 N N . PRO A 1 71 ? -2.162 -1.751 -2.290 1.00 71.19 71 PRO A N 1
ATOM 535 C CA . PRO A 1 71 ? -1.891 -1.443 -0.889 1.00 71.19 71 PRO A CA 1
ATOM 536 C C . PRO A 1 71 ? -3.107 -0.826 -0.173 1.00 71.19 71 PRO A C 1
ATOM 538 O O . PRO A 1 71 ? -3.004 -0.395 0.974 1.00 71.19 71 PRO A O 1
ATOM 541 N N . THR A 1 72 ? -4.265 -0.773 -0.840 1.00 75.19 72 THR A N 1
ATOM 542 C CA . THR A 1 72 ? -5.524 -0.261 -0.281 1.00 75.19 72 THR A CA 1
ATOM 543 C C . THR A 1 72 ? -6.455 -1.391 0.173 1.00 75.19 72 THR A C 1
ATOM 545 O O . THR A 1 72 ? -7.483 -1.140 0.790 1.00 75.19 72 THR A O 1
ATOM 548 N N . SER A 1 73 ? -6.132 -2.661 -0.088 1.00 77.19 73 SER A N 1
ATOM 549 C CA . SER A 1 73 ? -6.998 -3.802 0.250 1.00 77.19 73 SER A CA 1
ATOM 550 C C . SER A 1 73 ? -6.189 -5.025 0.662 1.00 77.19 73 SER A C 1
ATOM 552 O O . SER A 1 73 ? -5.183 -5.334 0.032 1.00 77.19 73 SER A O 1
ATOM 554 N N . CYS A 1 74 ? -6.650 -5.765 1.677 1.00 83.38 74 CYS A N 1
ATOM 555 C CA . CYS A 1 74 ? -5.987 -7.002 2.092 1.00 83.38 74 CYS A CA 1
ATOM 556 C C . CYS A 1 74 ? -5.968 -8.044 0.963 1.00 83.38 74 CYS A C 1
ATOM 558 O O . CYS A 1 74 ? -6.986 -8.283 0.314 1.00 83.38 74 CYS A O 1
ATOM 560 N N . ILE A 1 75 ? -4.833 -8.727 0.784 1.00 84.50 75 ILE A N 1
ATOM 561 C CA . ILE A 1 75 ? -4.682 -9.818 -0.189 1.00 84.50 75 ILE A CA 1
ATOM 562 C C . ILE A 1 75 ? -5.736 -10.926 -0.012 1.00 84.50 75 ILE A C 1
ATOM 564 O O . ILE A 1 75 ? -6.232 -11.463 -0.993 1.00 84.50 75 ILE A O 1
ATOM 568 N N . HIS A 1 76 ? -6.141 -11.239 1.221 1.00 85.31 76 HIS A N 1
ATOM 569 C CA . HIS A 1 76 ? -7.141 -12.274 1.521 1.00 85.31 76 HIS A CA 1
ATOM 570 C C . HIS A 1 76 ? -8.556 -11.907 1.062 1.00 85.31 76 HIS A C 1
ATOM 572 O O . HIS A 1 76 ? -9.293 -12.760 0.565 1.00 85.31 76 HIS A O 1
ATOM 578 N N . ARG A 1 77 ? -8.908 -10.623 1.171 1.00 83.88 77 ARG A N 1
ATOM 579 C CA . ARG A 1 77 ? -10.154 -10.067 0.639 1.00 83.88 77 ARG A CA 1
ATOM 580 C C . ARG A 1 77 ? -10.196 -10.206 -0.872 1.00 83.88 77 ARG A C 1
ATOM 582 O O . ARG A 1 77 ? -11.187 -10.663 -1.427 1.00 83.88 77 ARG A O 1
ATOM 589 N N . VAL A 1 78 ? -9.108 -9.810 -1.522 1.00 83.50 78 VAL A N 1
ATOM 590 C CA . VAL A 1 78 ? -8.999 -9.825 -2.982 1.00 83.50 78 VAL A CA 1
ATOM 591 C C . VAL A 1 78 ? -8.979 -11.255 -3.518 1.00 83.50 78 VAL A C 1
ATOM 593 O O . VAL A 1 78 ? -9.702 -11.555 -4.460 1.00 83.50 78 VAL A O 1
ATOM 596 N N . ALA A 1 79 ? -8.271 -12.159 -2.840 1.00 84.88 79 ALA A N 1
ATOM 597 C CA . ALA A 1 79 ? -8.296 -13.591 -3.124 1.00 84.88 79 ALA A CA 1
ATOM 598 C C . ALA A 1 79 ? -9.658 -14.257 -2.835 1.00 84.88 79 ALA A C 1
ATOM 600 O O . ALA A 1 79 ? -9.840 -15.430 -3.154 1.00 84.88 79 ALA A O 1
ATOM 601 N N . GLY A 1 80 ? -10.596 -13.567 -2.171 1.00 83.06 80 GLY A N 1
ATOM 602 C CA . GLY A 1 80 ? -11.903 -14.117 -1.806 1.00 83.06 80 GLY A CA 1
ATOM 603 C C . GLY A 1 80 ? -11.832 -15.312 -0.850 1.00 83.06 80 GLY A C 1
ATOM 604 O O . GLY A 1 80 ? -12.770 -16.102 -0.788 1.00 83.06 80 GLY A O 1
ATOM 605 N N . ASN A 1 81 ? -10.730 -15.470 -0.110 1.00 83.19 81 ASN A N 1
ATOM 606 C CA . ASN A 1 81 ? -10.492 -16.655 0.719 1.00 83.19 81 ASN A CA 1
ATOM 607 C C . ASN A 1 81 ? -11.084 -16.545 2.140 1.00 83.19 81 ASN A C 1
ATOM 609 O O . ASN A 1 81 ? -11.009 -17.495 2.914 1.00 83.19 81 ASN A O 1
ATOM 613 N N . GLY A 1 82 ? -11.664 -15.390 2.489 1.00 74.81 82 GLY A N 1
ATOM 614 C CA . GLY A 1 82 ? -12.376 -15.164 3.751 1.00 74.81 82 GLY A CA 1
ATOM 615 C C . GLY A 1 82 ? -11.496 -15.003 4.997 1.00 74.81 82 GLY A C 1
ATOM 616 O O . GLY A 1 82 ? -12.039 -14.870 6.089 1.00 74.81 82 GLY A O 1
ATOM 617 N N . LEU A 1 83 ? -10.162 -14.989 4.867 1.00 80.56 83 LEU A N 1
ATOM 618 C CA . LEU A 1 83 ? -9.246 -14.927 6.018 1.00 80.56 83 LEU A CA 1
ATOM 619 C C . LEU A 1 83 ? -9.099 -13.519 6.619 1.00 80.56 83 LEU A C 1
ATOM 621 O O . LEU A 1 83 ? -8.831 -13.376 7.809 1.00 80.56 83 LEU A O 1
ATOM 625 N N . CYS A 1 84 ? -9.255 -12.470 5.813 1.00 81.50 84 CYS A N 1
ATOM 626 C CA . CYS A 1 84 ? -9.258 -11.082 6.272 1.00 81.50 84 CYS A CA 1
ATOM 627 C C . CYS A 1 84 ? -9.996 -10.205 5.258 1.00 81.50 84 CYS A C 1
ATOM 629 O O . CYS A 1 84 ? -9.596 -10.145 4.097 1.00 81.50 84 CYS A O 1
ATOM 631 N N . ASP A 1 85 ? -11.044 -9.506 5.704 1.00 72.25 85 ASP A N 1
ATOM 632 C CA . ASP A 1 85 ? -11.852 -8.613 4.858 1.00 72.25 85 ASP A CA 1
ATOM 633 C C . ASP A 1 85 ? -11.481 -7.124 5.014 1.00 72.25 85 ASP A C 1
ATOM 635 O O . ASP A 1 85 ? -12.226 -6.234 4.610 1.00 72.25 85 ASP A O 1
ATOM 639 N N . TRP A 1 86 ? -10.319 -6.803 5.589 1.00 70.25 86 TRP A N 1
ATOM 640 C CA . TRP A 1 86 ? -9.936 -5.403 5.787 1.00 70.25 86 TRP A CA 1
ATOM 641 C C . TRP A 1 86 ? -9.756 -4.662 4.451 1.00 70.25 86 TRP A C 1
ATOM 643 O O . TRP A 1 86 ? -8.911 -5.028 3.627 1.00 70.25 86 TRP A O 1
ATOM 653 N N . VAL A 1 87 ? -10.522 -3.583 4.254 1.00 58.41 87 VAL A N 1
ATOM 654 C CA . VAL A 1 87 ? -10.446 -2.690 3.086 1.00 58.41 87 VAL A CA 1
ATOM 655 C C . VAL A 1 87 ? -10.064 -1.287 3.525 1.00 58.41 87 VAL A C 1
ATOM 657 O O . VAL A 1 87 ? -10.830 -0.593 4.189 1.00 58.41 87 VAL A O 1
ATOM 660 N N . ALA A 1 88 ? -8.884 -0.858 3.098 1.00 57.22 88 ALA A N 1
ATOM 661 C CA . ALA A 1 88 ? -8.417 0.514 3.185 1.00 57.22 88 ALA A CA 1
ATOM 662 C C . ALA A 1 88 ? -8.703 1.283 1.887 1.00 57.22 88 ALA A C 1
ATOM 664 O O . ALA A 1 88 ? -7.780 1.825 1.306 1.00 57.22 88 ALA A O 1
ATOM 665 N N . CYS A 1 89 ? -9.968 1.347 1.457 1.00 49.69 89 CYS A N 1
ATOM 666 C CA . CYS A 1 89 ? -10.563 2.462 0.688 1.00 49.69 89 CYS A CA 1
ATOM 667 C C . CYS A 1 89 ? -12.067 2.229 0.418 1.00 49.69 89 CYS A C 1
ATOM 669 O O . CYS A 1 89 ? -12.532 2.272 -0.717 1.00 49.69 89 CYS A O 1
ATOM 671 N N . GLY A 1 90 ? -12.863 1.995 1.469 1.00 45.84 90 GLY A N 1
ATOM 672 C CA . GLY A 1 90 ? -14.326 1.935 1.309 1.00 45.84 90 GLY A CA 1
ATOM 673 C C . GLY A 1 90 ? -15.155 1.929 2.592 1.00 45.84 90 GLY A C 1
ATOM 674 O O . GLY A 1 90 ? -16.247 2.486 2.595 1.00 45.84 90 GLY A O 1
ATOM 675 N N . LEU A 1 91 ? -14.650 1.362 3.693 1.00 45.56 91 LEU A N 1
ATOM 676 C CA . LEU A 1 91 ? -15.365 1.342 4.984 1.00 45.56 91 LEU A CA 1
ATOM 677 C C . LEU A 1 91 ? -14.466 1.657 6.194 1.00 45.56 91 LEU A C 1
ATOM 679 O O . LEU A 1 91 ? -14.974 2.154 7.193 1.00 45.56 91 LEU A O 1
ATOM 683 N N . PHE A 1 92 ? -13.143 1.446 6.099 1.00 50.97 92 PHE A N 1
ATOM 684 C CA . PHE A 1 92 ? -12.186 1.747 7.171 1.00 50.97 92 PHE A CA 1
ATOM 685 C C . PHE A 1 92 ? -10.912 2.420 6.642 1.00 50.97 92 PHE A C 1
ATOM 687 O O . PHE A 1 92 ? -10.430 2.129 5.548 1.00 50.97 92 PHE A O 1
ATOM 694 N N . CYS A 1 93 ? -10.374 3.358 7.422 1.00 61.88 93 CYS A N 1
ATOM 695 C CA . CYS A 1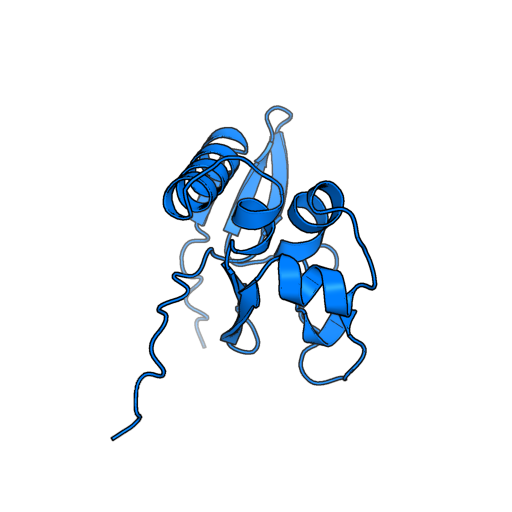 93 ? -9.149 4.085 7.103 1.00 61.88 93 CYS A CA 1
ATOM 696 C C . CYS A 1 93 ? -7.925 3.215 7.431 1.00 61.88 93 CYS A C 1
ATOM 698 O O . CYS A 1 93 ? -7.761 2.796 8.575 1.00 61.88 93 CYS A O 1
ATOM 700 N N . GLY A 1 94 ? -7.050 2.972 6.452 1.00 65.75 94 GLY A N 1
ATOM 701 C CA . GLY A 1 94 ? -5.710 2.431 6.701 1.00 65.75 94 GLY A CA 1
ATOM 702 C C . GLY A 1 94 ? -4.870 3.332 7.630 1.00 65.75 94 GLY A C 1
ATOM 703 O O . GLY A 1 94 ? -5.180 4.520 7.778 1.00 65.75 94 GLY A O 1
ATOM 704 N N . PRO A 1 95 ? -3.814 2.785 8.263 1.00 71.62 95 PRO A N 1
ATOM 705 C CA . PRO A 1 95 ? -2.958 3.503 9.216 1.00 71.62 95 PRO A CA 1
ATOM 706 C C . PRO A 1 95 ? -2.162 4.638 8.560 1.00 71.62 95 PRO A C 1
ATOM 708 O O . PRO A 1 95 ? -1.776 5.594 9.235 1.00 71.62 95 PRO A O 1
ATOM 711 N N . VAL A 1 96 ? -1.959 4.565 7.240 1.00 77.06 96 VAL A N 1
ATOM 712 C CA . VAL A 1 96 ? -1.282 5.592 6.449 1.00 77.06 96 VAL A CA 1
ATOM 713 C C . VAL A 1 96 ? -2.306 6.435 5.706 1.00 77.06 96 VAL A C 1
ATOM 715 O O . VAL A 1 96 ? -3.236 5.914 5.084 1.00 77.06 96 VAL A O 1
ATOM 718 N N . THR A 1 97 ? -2.118 7.752 5.743 1.00 80.44 97 THR A N 1
ATOM 719 C CA . THR A 1 97 ? -2.932 8.700 4.977 1.00 80.44 97 THR A CA 1
ATOM 720 C C . THR A 1 97 ? -2.061 9.432 3.966 1.00 80.44 97 THR A C 1
ATOM 722 O O . THR A 1 97 ? -1.076 10.066 4.330 1.00 80.44 97 THR A O 1
ATOM 725 N N . ILE A 1 98 ? -2.435 9.343 2.692 1.00 77.44 98 ILE A N 1
ATOM 726 C CA . ILE A 1 98 ? -1.780 10.014 1.572 1.00 77.44 98 ILE A CA 1
ATOM 727 C C . ILE A 1 98 ? -2.555 11.290 1.250 1.00 77.44 98 ILE A C 1
ATOM 729 O O . ILE A 1 98 ? -3.733 11.227 0.890 1.00 77.44 98 ILE A O 1
ATOM 733 N N . VAL A 1 99 ? -1.897 12.442 1.358 1.00 81.00 99 VAL A N 1
ATOM 734 C CA . VAL A 1 99 ? -2.461 13.752 1.019 1.00 81.00 99 VAL A CA 1
ATOM 735 C C . VAL A 1 99 ? -2.109 14.106 -0.425 1.00 81.00 99 VAL A C 1
ATOM 737 O O . VAL A 1 99 ? -0.938 14.199 -0.804 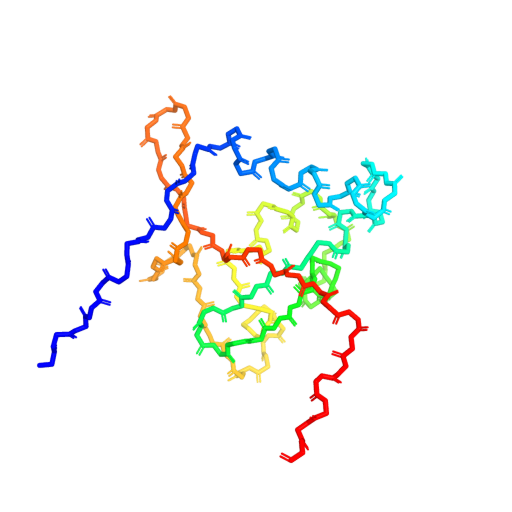1.00 81.00 99 VAL A O 1
ATOM 740 N N . HIS A 1 100 ? -3.137 14.302 -1.242 1.00 78.94 100 HIS A N 1
ATOM 741 C CA . HIS A 1 100 ? -3.034 14.684 -2.647 1.00 78.94 100 HIS A CA 1
ATOM 742 C C . HIS A 1 100 ? -2.899 16.207 -2.799 1.00 78.94 100 HIS A C 1
ATOM 744 O O . HIS A 1 100 ? -3.378 16.958 -1.949 1.00 78.94 100 HIS A O 1
ATOM 750 N N . PRO A 1 101 ? -2.315 16.706 -3.904 1.00 75.31 101 PRO A N 1
ATOM 751 C CA . PRO A 1 101 ? -2.115 18.142 -4.136 1.00 75.31 101 PRO A CA 1
ATOM 752 C C . PRO A 1 101 ? -3.419 18.949 -4.232 1.00 75.31 101 PRO A C 1
ATOM 754 O O . PRO A 1 101 ? -3.406 20.161 -4.055 1.00 75.31 101 PRO A O 1
ATOM 757 N N . ASN A 1 102 ? -4.549 18.289 -4.494 1.00 78.69 102 ASN A N 1
ATOM 758 C CA . ASN A 1 102 ? -5.880 18.901 -4.489 1.00 78.69 102 ASN A CA 1
ATOM 759 C C . ASN A 1 102 ? -6.526 18.950 -3.086 1.00 78.69 102 ASN A C 1
ATOM 761 O O . ASN A 1 102 ? -7.688 19.330 -2.973 1.00 78.69 102 ASN A O 1
ATOM 765 N N . GLY A 1 103 ? -5.813 18.528 -2.035 1.00 76.19 103 GLY A N 1
ATOM 766 C CA . GLY A 1 103 ? -6.324 18.424 -0.665 1.00 76.19 103 GLY A CA 1
ATOM 767 C C . GLY A 1 103 ? -7.112 17.142 -0.372 1.00 76.19 103 GLY A C 1
ATOM 768 O O . GLY A 1 103 ? -7.537 16.937 0.764 1.00 76.19 103 GLY A O 1
ATOM 769 N N . GLY A 1 104 ? -7.295 16.260 -1.361 1.00 80.00 104 GLY A N 1
ATOM 770 C CA . GLY A 1 104 ? -7.896 14.943 -1.162 1.00 80.00 104 GLY A CA 1
ATOM 771 C C . GLY A 1 104 ? -7.018 14.044 -0.290 1.00 80.00 104 GLY A C 1
ATOM 772 O O . GLY A 1 104 ? -5.792 14.149 -0.311 1.00 80.00 104 GLY A O 1
ATOM 773 N N . LYS A 1 105 ? -7.640 13.137 0.469 1.00 79.94 105 LYS A N 1
ATOM 774 C CA . LYS A 1 105 ? -6.941 12.149 1.300 1.00 79.94 105 LYS A CA 1
ATOM 775 C C . LYS A 1 105 ? -7.288 10.734 0.834 1.00 79.94 105 LYS A C 1
ATOM 777 O O . LYS A 1 105 ? -8.460 10.431 0.629 1.00 79.94 105 LYS A O 1
ATOM 782 N N . SER A 1 106 ? -6.280 9.880 0.687 1.00 74.75 106 SER A N 1
ATOM 783 C CA . SER A 1 106 ? -6.435 8.440 0.436 1.00 74.75 106 SER A CA 1
ATOM 784 C C . SER A 1 106 ? -5.804 7.641 1.565 1.00 74.75 106 SER A C 1
ATOM 786 O O . SER A 1 106 ? -4.860 8.109 2.198 1.00 74.75 106 SER A O 1
ATOM 788 N N . HIS A 1 107 ? -6.303 6.435 1.814 1.00 76.25 107 HIS A N 1
ATOM 789 C CA . HIS A 1 107 ? -5.740 5.551 2.828 1.00 76.25 107 HIS A CA 1
ATOM 790 C C . HIS A 1 107 ? -4.925 4.434 2.193 1.00 76.25 107 HIS A C 1
ATOM 792 O O . HIS A 1 107 ? -5.265 3.950 1.118 1.00 76.25 107 HIS A O 1
ATOM 798 N N . CYS A 1 108 ? -3.853 4.040 2.870 1.00 75.12 108 CYS A N 1
ATOM 799 C CA . CYS A 1 108 ? -2.921 3.029 2.395 1.00 75.12 108 CYS A CA 1
ATOM 800 C C . CYS A 1 108 ? -2.430 2.169 3.566 1.00 75.12 108 CYS A C 1
ATOM 802 O O . CYS A 1 108 ? -2.556 2.547 4.739 1.00 75.12 108 CYS A O 1
ATOM 804 N N . PHE A 1 109 ? -1.889 1.000 3.250 1.00 81.75 109 PHE A N 1
ATOM 805 C CA . PHE A 1 109 ? -1.163 0.161 4.195 1.00 81.75 109 PHE A CA 1
ATOM 806 C C . PHE A 1 109 ? 0.260 0.668 4.414 1.00 81.75 109 PHE A C 1
ATOM 808 O O . PHE A 1 109 ? 0.825 1.393 3.594 1.00 81.75 109 PHE A O 1
ATOM 815 N N . GLU A 1 110 ? 0.844 0.279 5.544 1.00 82.25 110 GLU A N 1
ATOM 816 C CA . GLU A 1 110 ? 2.251 0.549 5.812 1.00 82.25 110 GLU A CA 1
ATOM 817 C C . GLU A 1 110 ? 3.136 -0.309 4.911 1.00 82.25 110 GLU A C 1
ATOM 819 O O . GLU A 1 110 ? 2.868 -1.493 4.680 1.00 82.25 110 GLU A O 1
ATOM 824 N N . PHE A 1 111 ? 4.214 0.303 4.423 1.00 82.19 111 PHE A N 1
ATOM 825 C CA . PHE A 1 111 ? 5.301 -0.428 3.792 1.00 82.19 111 PHE A CA 1
ATOM 826 C C . PHE A 1 111 ? 5.920 -1.388 4.803 1.00 82.19 111 PHE A C 1
ATOM 828 O O . PHE A 1 111 ? 6.164 -1.019 5.952 1.00 82.19 111 PHE A O 1
ATOM 835 N N . ALA A 1 112 ? 6.202 -2.604 4.356 1.00 83.25 112 ALA A N 1
ATOM 836 C CA . ALA A 1 112 ? 6.916 -3.594 5.139 1.00 83.25 112 ALA A CA 1
ATOM 837 C C . ALA A 1 112 ? 8.326 -3.778 4.576 1.00 83.25 112 ALA A C 1
ATOM 839 O O . ALA A 1 112 ? 8.528 -3.797 3.359 1.00 83.25 112 ALA A O 1
ATOM 840 N N . ASP A 1 113 ? 9.303 -3.965 5.459 1.00 72.81 113 ASP A N 1
ATOM 841 C CA . ASP A 1 113 ? 10.522 -4.662 5.074 1.00 72.81 113 ASP A CA 1
ATOM 842 C C . ASP A 1 113 ? 10.151 -6.124 4.876 1.00 72.81 113 ASP A C 1
ATOM 844 O O . ASP A 1 113 ? 9.767 -6.808 5.827 1.00 72.81 113 ASP A O 1
ATOM 848 N N . ARG A 1 114 ? 10.236 -6.615 3.637 1.00 64.44 114 ARG A N 1
ATOM 849 C CA . ARG A 1 114 ? 10.278 -8.058 3.416 1.00 64.44 114 ARG A CA 1
ATOM 850 C C . ARG A 1 114 ? 11.670 -8.496 3.857 1.00 64.4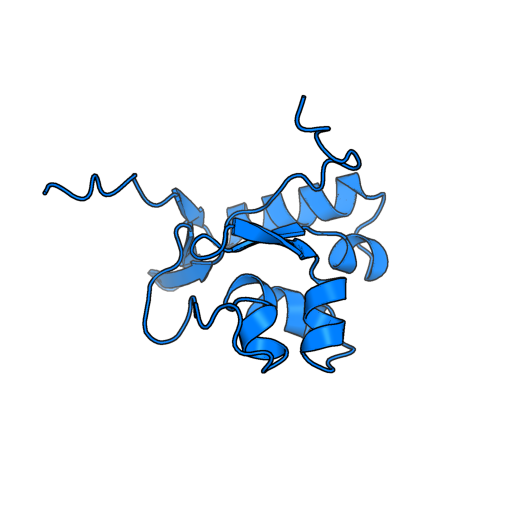4 114 ARG A C 1
ATOM 852 O O . ARG A 1 114 ? 12.559 -8.664 3.030 1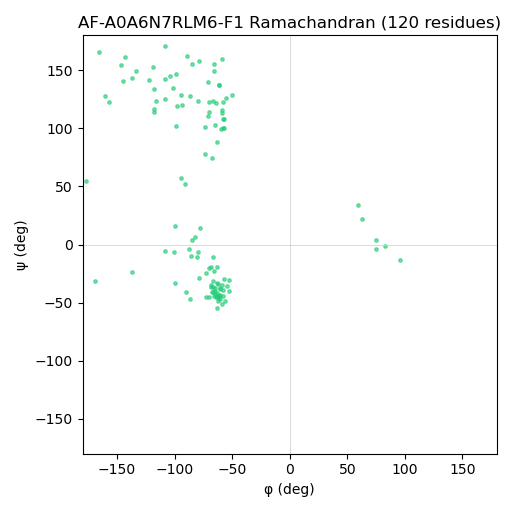.00 64.44 114 ARG A O 1
ATOM 859 N N . ALA A 1 115 ? 11.869 -8.606 5.169 1.00 43.50 115 ALA A N 1
ATOM 860 C CA . ALA A 1 115 ? 12.997 -9.340 5.700 1.00 43.50 115 ALA A CA 1
ATOM 861 C C . ALA A 1 115 ? 12.859 -10.750 5.129 1.00 43.50 115 ALA A C 1
ATOM 863 O O . ALA A 1 115 ? 11.925 -11.485 5.451 1.00 43.50 115 ALA A O 1
ATOM 864 N N . GLY A 1 116 ? 13.728 -11.091 4.185 1.00 45.25 116 GLY A N 1
ATOM 865 C CA . GLY A 1 116 ? 13.958 -12.474 3.828 1.00 45.25 116 GLY A CA 1
ATOM 866 C C . GLY A 1 116 ? 14.625 -13.155 5.010 1.00 45.25 116 GLY A C 1
ATOM 867 O O . GLY A 1 116 ? 15.816 -13.386 4.964 1.00 45.25 116 GLY A O 1
ATOM 868 N N . GLU A 1 117 ? 13.866 -13.434 6.062 1.00 32.19 117 GLU A N 1
ATOM 869 C CA . GLU A 1 117 ? 14.153 -14.468 7.042 1.00 32.19 117 GLU A CA 1
ATOM 870 C C . GLU A 1 117 ? 12.837 -14.779 7.767 1.00 32.19 117 GLU A C 1
ATOM 872 O O . GLU A 1 117 ? 12.157 -13.856 8.225 1.00 32.19 117 GLU A O 1
ATOM 877 N N . PRO A 1 118 ? 12.411 -16.052 7.845 1.00 39.00 118 PRO A N 1
ATOM 878 C CA . PRO A 1 118 ? 11.461 -16.424 8.874 1.00 39.00 118 PRO A CA 1
ATOM 879 C C . PRO A 1 118 ? 12.138 -16.088 10.203 1.00 39.00 118 PRO A C 1
ATOM 881 O O . PRO A 1 118 ? 13.178 -16.663 10.520 1.00 39.00 118 PRO A O 1
ATOM 884 N N . GLU A 1 119 ? 11.583 -15.147 10.965 1.00 35.12 119 GLU A N 1
ATOM 885 C CA . GLU A 1 119 ? 11.912 -15.041 12.381 1.00 35.12 119 GLU A CA 1
ATOM 886 C C . GLU A 1 119 ? 11.505 -16.389 12.981 1.00 35.12 119 GLU A C 1
ATOM 888 O O . GLU A 1 119 ? 10.320 -16.707 13.117 1.00 35.12 119 GLU A O 1
ATOM 893 N N . ALA A 1 120 ? 12.500 -17.258 13.167 1.00 39.94 120 ALA A N 1
ATOM 894 C CA . ALA A 1 120 ? 12.346 -18.494 13.894 1.00 39.94 120 ALA A CA 1
ATOM 895 C C . ALA A 1 120 ? 11.845 -18.090 15.277 1.00 39.94 120 ALA A C 1
ATOM 897 O O . ALA A 1 120 ? 12.566 -17.477 16.059 1.00 39.94 120 ALA A O 1
ATOM 898 N N . VAL A 1 121 ? 10.572 -18.371 15.526 1.00 48.62 121 VAL A N 1
ATOM 899 C CA . VAL A 1 121 ? 10.007 -18.324 16.865 1.00 48.62 121 VAL A CA 1
ATOM 900 C C . VAL A 1 121 ? 10.724 -19.422 17.652 1.00 48.62 121 VAL A C 1
ATOM 902 O O . VAL A 1 121 ? 10.459 -20.605 17.426 1.00 48.62 121 VAL A O 1
ATOM 905 N N . GLU A 1 122 ? 11.683 -19.026 18.490 1.00 38.81 122 GLU A N 1
ATOM 906 C CA . GLU A 1 122 ? 12.219 -19.847 19.586 1.00 38.81 122 GLU A CA 1
ATOM 907 C C . GLU A 1 122 ? 11.236 -19.895 20.764 1.00 38.81 122 GLU A C 1
ATOM 909 O O . GLU A 1 122 ? 10.608 -18.853 21.072 1.00 38.81 122 GLU A O 1
#

Foldseek 3Di:
DPPPLPQQAEDEPVRVVVVLQVQLVVVPDPDLVSLQQWWFADPPQRDIHGLVLLCVLQVHPDSVVSVVQVQQFDSCCNNVVPPDGDGQADDDAESHWYQYPVRDIGHGTDTDPPPPDPPPPD

pLDDT: mean 71.56, std 14.05, range [32.19, 88.5]

Sequence (122 aa):
MTLSEEPRKEYTIDECRAEFKRRCKDHGSLNIDSISQVAFKCPACGTVYTLGEWAEAAGCDKTGVVANDGPTSCIHRVAGNGLCDWVACGLFCGPVTIVHPNGGKSHCFEFADRAGEPEAVE

InterPro domains:
  IPR048166 VVA0879-like [NF041591] (30-112)
  IPR048166 VVA0879-like [PF28055] (33-112)

Mean predicted aligned error: 9.72 Å

Nearest PDB structures (foldseek):
  6p0a-assembly1_A  TM=3.667E-01  e=7.100E+00  Homo sapiens

Solvent-accessible surface area (backbone atoms only — not comparable to full-atom values): 6959 Å² total; per-residue (Å²): 133,82,77,77,76,68,79,59,51,73,32,45,49,65,54,50,50,49,53,52,51,49,52,12,42,73,62,74,32,94,45,70,67,21,50,28,63,41,27,31,30,36,89,82,79,61,53,70,47,27,34,40,61,35,19,62,42,60,75,44,93,48,63,73,55,25,70,71,53,40,52,21,40,31,54,36,41,59,50,66,69,76,81,34,78,54,40,17,77,82,86,46,81,32,61,23,36,33,38,40,97,86,72,48,76,47,38,25,47,46,77,40,84,77,65,92,60,83,81,76,84,126